Protein AF-A0A2Z6MJG7-F1 (afdb_monomer_lite)

Radius of gyration: 14.1 Å; chains: 1; bounding box: 34×27×40 Å

Secondary structure (DSSP, 8-state):
-TTEEEEEEEE-TTS-EEEEEEEE--SSGGGEEET-SS-EEEEEEEEEEETTEEEEEEEEE-SS--SEEEEEEPPTT----TTT-PPPPPSEEEEEE--GGG-

Structure (mmCIF, N/CA/C/O backbone):
data_AF-A0A2Z6MJG7-F1
#
_entry.id   AF-A0A2Z6MJG7-F1
#
loop_
_atom_site.group_PDB
_atom_site.id
_atom_site.type_symbol
_atom_site.label_atom_id
_atom_site.label_alt_id
_atom_site.label_comp_id
_atom_site.label_asym_id
_atom_site.label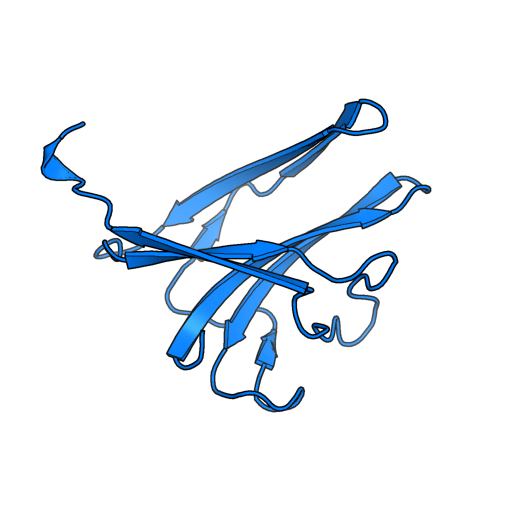_entity_id
_atom_site.label_seq_id
_atom_site.p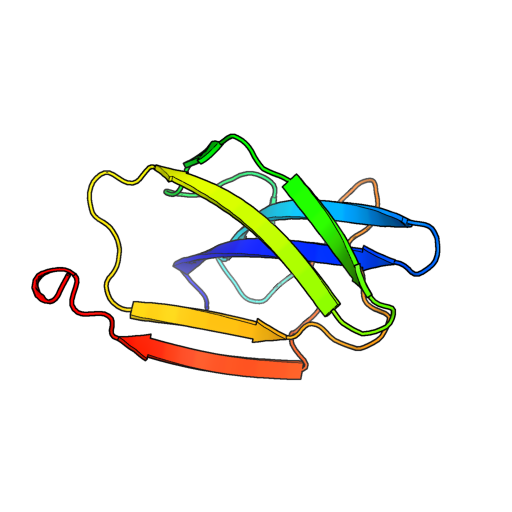dbx_PDB_ins_code
_atom_site.Cartn_x
_atom_site.Cartn_y
_atom_site.Cartn_z
_atom_site.occupancy
_atom_site.B_iso_or_equiv
_atom_site.auth_seq_id
_atom_site.auth_comp_id
_atom_site.auth_asym_id
_atom_site.auth_atom_id
_atom_site.pdbx_PDB_model_num
ATOM 1 N N . MET A 1 1 ? -9.074 -7.007 -1.094 1.00 88.62 1 MET A N 1
ATOM 2 C CA . MET A 1 1 ? -8.837 -5.553 -1.198 1.00 88.62 1 MET A CA 1
ATOM 3 C C . MET A 1 1 ? -10.003 -4.802 -1.840 1.00 88.62 1 MET A C 1
ATOM 5 O O . MET A 1 1 ? -10.065 -3.598 -1.666 1.00 88.62 1 MET A O 1
ATOM 9 N N . VAL A 1 2 ? -10.935 -5.463 -2.543 1.00 93.94 2 VAL A N 1
ATOM 10 C CA . VAL A 1 2 ? -12.130 -4.780 -3.077 1.00 93.94 2 VAL A CA 1
ATOM 11 C C . VAL A 1 2 ? -12.907 -4.081 -1.953 1.00 93.94 2 VAL A C 1
ATOM 13 O O . VAL A 1 2 ? -13.083 -4.682 -0.891 1.00 93.94 2 VAL A O 1
ATOM 16 N N . GLY A 1 3 ? -13.328 -2.838 -2.185 1.00 90.38 3 GLY A N 1
ATOM 17 C CA . GLY A 1 3 ? -14.027 -1.976 -1.228 1.00 90.38 3 GLY A CA 1
ATOM 18 C C . GLY A 1 3 ? -13.115 -1.240 -0.240 1.00 90.38 3 GLY A C 1
ATOM 19 O O . GLY A 1 3 ? -13.610 -0.694 0.739 1.00 90.38 3 GLY A O 1
ATOM 20 N N . SER A 1 4 ? -11.794 -1.243 -0.448 1.00 90.00 4 SER A N 1
ATOM 21 C CA . SER A 1 4 ? -10.841 -0.527 0.417 1.00 90.00 4 SER A CA 1
ATOM 22 C C . SER A 1 4 ? -10.184 0.654 -0.294 1.00 90.00 4 SER A C 1
ATOM 24 O O . SER A 1 4 ? -10.155 0.723 -1.522 1.00 90.00 4 SER A O 1
ATOM 26 N N . THR A 1 5 ? -9.638 1.580 0.494 1.00 91.06 5 THR A N 1
ATOM 27 C CA . THR A 1 5 ? -8.721 2.612 -0.001 1.00 91.06 5 THR A CA 1
ATOM 28 C C . THR A 1 5 ? -7.289 2.132 0.213 1.00 91.06 5 THR A C 1
ATOM 30 O O . THR A 1 5 ? -6.949 1.672 1.303 1.00 91.06 5 THR A O 1
ATOM 33 N N . ALA A 1 6 ? -6.455 2.234 -0.817 1.00 92.00 6 ALA A N 1
ATOM 34 C CA . ALA A 1 6 ? -5.056 1.842 -0.776 1.00 92.00 6 ALA A CA 1
ATOM 35 C C . ALA A 1 6 ? -4.145 3.049 -0.974 1.00 92.00 6 ALA A C 1
ATOM 37 O O . ALA A 1 6 ? -4.390 3.910 -1.816 1.00 92.00 6 ALA A O 1
ATOM 38 N N . ILE A 1 7 ? -3.057 3.067 -0.215 1.00 92.62 7 ILE A N 1
ATOM 39 C CA . ILE A 1 7 ? -1.926 3.961 -0.426 1.00 92.62 7 ILE A CA 1
ATOM 40 C C . ILE A 1 7 ? -0.830 3.119 -1.061 1.00 92.62 7 ILE A C 1
ATOM 42 O O . ILE A 1 7 ? -0.407 2.116 -0.485 1.00 92.62 7 ILE A O 1
ATOM 46 N N . VAL A 1 8 ? -0.388 3.511 -2.251 1.00 93.00 8 VAL A N 1
ATOM 47 C CA . VAL A 1 8 ? 0.653 2.795 -2.987 1.00 93.00 8 VAL A CA 1
ATOM 48 C C . VAL A 1 8 ? 1.808 3.746 -3.212 1.00 93.00 8 VAL A C 1
ATOM 50 O O . VAL A 1 8 ? 1.655 4.759 -3.895 1.00 93.00 8 VAL A O 1
ATOM 53 N N . GLY A 1 9 ? 2.958 3.407 -2.640 1.00 92.56 9 GLY A N 1
ATOM 54 C CA . GLY A 1 9 ? 4.220 4.048 -2.960 1.00 92.56 9 GLY A CA 1
ATOM 55 C C . GLY A 1 9 ? 5.138 3.119 -3.736 1.00 92.56 9 GLY A C 1
ATOM 56 O O . GLY A 1 9 ? 5.088 1.895 -3.596 1.00 92.56 9 GLY A O 1
ATOM 57 N N . TRP A 1 10 ? 5.962 3.714 -4.583 1.00 90.88 10 TRP A N 1
ATOM 58 C CA . TRP A 1 10 ? 6.962 3.017 -5.375 1.00 90.88 10 TRP A CA 1
ATOM 59 C C . TRP A 1 10 ? 8.199 3.886 -5.525 1.00 90.88 10 TRP A C 1
ATOM 61 O O . TRP A 1 10 ? 8.126 5.112 -5.487 1.00 90.88 10 TRP A O 1
ATOM 71 N N . MET A 1 11 ? 9.338 3.242 -5.741 1.00 87.00 11 MET A N 1
ATOM 72 C CA . MET A 1 11 ? 10.583 3.923 -6.050 1.00 87.00 11 MET A CA 1
ATOM 73 C C . MET A 1 11 ? 11.301 3.149 -7.144 1.00 87.00 11 MET A C 1
ATOM 75 O O . MET A 1 11 ? 11.552 1.952 -6.996 1.00 87.00 11 MET A O 1
ATOM 79 N N . SER A 1 12 ? 11.585 3.819 -8.258 1.00 77.06 12 SER A N 1
ATOM 80 C CA . SER A 1 12 ? 12.430 3.264 -9.312 1.00 77.06 12 SER A CA 1
ATOM 81 C C . SER A 1 12 ? 13.910 3.534 -9.018 1.00 77.06 12 SER A C 1
ATOM 83 O O . SER A 1 12 ? 14.264 4.391 -8.205 1.00 77.06 12 SER A O 1
ATOM 85 N N . SER A 1 13 ? 14.798 2.804 -9.695 1.00 68.25 13 SER A N 1
ATOM 86 C CA . SER A 1 13 ? 16.254 2.948 -9.556 1.00 68.25 13 SER A CA 1
ATOM 87 C C . SER A 1 13 ? 16.786 4.325 -9.971 1.00 68.25 13 SER A C 1
ATOM 89 O O . SER A 1 13 ? 17.894 4.680 -9.587 1.00 68.25 13 SER A O 1
ATOM 91 N N . SER A 1 14 ? 16.019 5.102 -10.740 1.00 63.28 14 SER A N 1
ATOM 92 C CA . SER A 1 14 ? 16.371 6.443 -11.227 1.00 63.28 14 SER A CA 1
ATOM 93 C C . SER A 1 14 ? 15.894 7.570 -10.304 1.00 63.28 14 SER A C 1
ATOM 95 O O . SER A 1 14 ? 15.767 8.705 -10.749 1.00 63.28 14 SER A O 1
ATOM 97 N N . SER A 1 15 ? 15.626 7.288 -9.022 1.00 60.88 15 SER A N 1
ATOM 98 C CA . SER A 1 15 ? 15.063 8.225 -8.026 1.00 60.88 15 SER A CA 1
ATOM 99 C C . SER A 1 15 ? 13.668 8.783 -8.346 1.00 60.88 15 SER A C 1
ATOM 101 O O . SER A 1 15 ? 13.113 9.544 -7.556 1.00 60.88 15 SER A O 1
ATOM 103 N N . GLU A 1 16 ? 13.045 8.338 -9.439 1.00 72.62 16 GLU A N 1
ATOM 104 C CA . GLU A 1 16 ? 11.645 8.614 -9.739 1.00 72.62 16 GLU A CA 1
ATOM 105 C C . GLU A 1 16 ? 10.789 7.669 -8.894 1.00 72.62 16 GLU A C 1
ATOM 107 O O . GLU A 1 16 ? 10.566 6.498 -9.224 1.00 72.62 16 GLU A O 1
ATOM 112 N N . GLY A 1 17 ? 10.397 8.164 -7.727 1.00 82.81 17 GLY A N 1
ATOM 113 C CA . GLY A 1 17 ? 9.436 7.525 -6.849 1.00 82.81 17 GLY A CA 1
ATOM 114 C C . GLY A 1 17 ? 8.161 8.339 -6.762 1.00 82.81 17 GLY A C 1
ATOM 115 O O . GLY A 1 17 ? 8.108 9.511 -7.132 1.00 82.81 17 GLY A O 1
ATOM 116 N N . GLY A 1 18 ? 7.114 7.704 -6.271 1.00 89.44 18 GLY A N 1
ATOM 117 C CA . GLY A 1 18 ? 5.833 8.352 -6.096 1.00 89.44 18 GLY A CA 1
ATOM 118 C C . GLY A 1 18 ? 5.028 7.666 -5.021 1.00 89.44 18 GLY A C 1
ATOM 119 O O . GLY A 1 18 ? 5.312 6.538 -4.622 1.00 89.44 18 GLY A O 1
ATOM 120 N N . MET A 1 19 ? 4.016 8.376 -4.552 1.00 91.56 19 MET A N 1
ATOM 121 C CA . MET A 1 19 ? 3.016 7.841 -3.653 1.00 91.56 19 MET A CA 1
ATOM 122 C C . MET A 1 19 ? 1.661 8.386 -4.077 1.00 91.56 19 MET A C 1
ATOM 124 O O . MET A 1 19 ? 1.510 9.589 -4.288 1.00 91.56 19 MET A O 1
ATOM 128 N N . LYS A 1 20 ? 0.700 7.485 -4.266 1.00 91.50 20 LYS A N 1
ATOM 129 C CA . LYS A 1 20 ? -0.652 7.805 -4.728 1.00 91.50 20 LYS A CA 1
ATOM 130 C C . LYS A 1 20 ? -1.688 7.013 -3.952 1.00 91.50 20 LYS A C 1
ATOM 132 O O . LYS A 1 20 ? -1.392 5.948 -3.401 1.00 91.50 20 LYS A O 1
ATOM 137 N N . MET A 1 21 ? -2.903 7.544 -3.924 1.00 92.19 21 MET A N 1
ATOM 138 C CA . MET A 1 21 ? -4.044 6.896 -3.298 1.00 92.19 21 MET A CA 1
ATOM 139 C C . MET A 1 21 ? -4.973 6.312 -4.356 1.00 92.19 21 MET A C 1
ATOM 141 O O . MET A 1 21 ? -5.129 6.884 -5.431 1.00 92.19 21 MET A O 1
ATOM 145 N N . TYR A 1 22 ? -5.593 5.181 -4.042 1.00 93.31 22 TYR A N 1
ATOM 146 C CA . TYR A 1 22 ? -6.509 4.491 -4.935 1.00 93.31 22 TYR A CA 1
ATOM 147 C C . TYR A 1 22 ? -7.730 3.989 -4.180 1.00 93.31 22 TYR A C 1
ATOM 149 O O . TYR A 1 22 ? -7.610 3.408 -3.100 1.00 93.31 22 TYR A O 1
ATOM 157 N N . SER A 1 23 ? -8.893 4.123 -4.802 1.00 93.12 23 SER A N 1
ATOM 158 C CA . SER A 1 23 ? -10.097 3.407 -4.405 1.00 93.12 23 SER A CA 1
ATOM 159 C C . SER A 1 23 ? -10.142 2.081 -5.161 1.00 93.12 23 SER A C 1
ATOM 161 O O . SER A 1 23 ? -10.050 2.055 -6.392 1.00 93.12 23 SER A O 1
ATOM 163 N N . LEU A 1 24 ? -10.215 0.968 -4.432 1.00 93.88 24 LEU A N 1
ATOM 164 C CA . LEU A 1 24 ? -10.206 -0.380 -4.998 1.00 93.88 24 LEU A CA 1
ATOM 165 C C . LEU A 1 24 ? -11.639 -0.901 -5.131 1.00 93.88 24 LEU A C 1
ATOM 1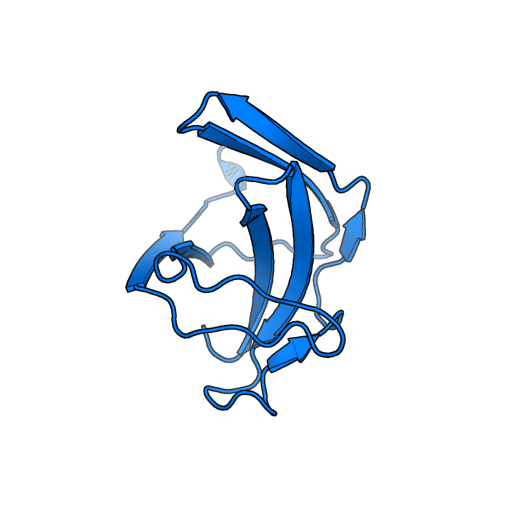67 O O . LEU A 1 24 ? -12.043 -1.804 -4.400 1.00 93.88 24 LEU A O 1
ATOM 171 N N . ASP A 1 25 ? -12.409 -0.348 -6.064 1.00 93.69 25 ASP A N 1
ATOM 172 C CA . ASP A 1 25 ? -13.827 -0.691 -6.265 1.00 93.69 25 ASP A CA 1
ATOM 173 C C . ASP A 1 25 ? -14.018 -2.063 -6.939 1.00 93.69 25 ASP A C 1
ATOM 175 O O . ASP A 1 25 ? -15.094 -2.660 -6.886 1.00 93.69 25 ASP A O 1
ATOM 179 N N . GLY A 1 26 ? -12.961 -2.613 -7.538 1.00 93.62 26 GLY A N 1
ATOM 180 C CA . GLY A 1 26 ? -12.986 -3.924 -8.174 1.00 93.62 26 GLY A CA 1
ATOM 181 C C . GLY A 1 26 ? -11.599 -4.502 -8.435 1.00 93.62 26 GLY A C 1
ATOM 182 O O . GLY A 1 26 ? -10.601 -4.074 -7.859 1.00 93.62 26 GLY A O 1
ATOM 183 N N . LYS A 1 27 ? -11.544 -5.539 -9.276 1.00 90.44 27 LYS A N 1
ATOM 184 C CA . LYS A 1 27 ? -10.285 -6.220 -9.647 1.00 90.44 27 LYS A CA 1
ATOM 185 C C . LYS A 1 27 ? -9.758 -5.796 -11.016 1.00 90.44 27 LYS A C 1
ATOM 187 O O . LYS A 1 27 ? -8.607 -6.082 -11.330 1.00 90.44 27 LYS A O 1
ATOM 192 N N . LEU A 1 28 ? -10.604 -5.178 -11.836 1.00 90.31 28 LEU A N 1
ATOM 193 C CA . LEU A 1 28 ? -10.229 -4.681 -13.153 1.00 90.31 28 LEU A CA 1
ATOM 194 C C . LEU A 1 28 ? -9.595 -3.296 -13.021 1.00 90.31 28 LEU A C 1
ATOM 196 O O . LEU A 1 28 ? -9.969 -2.521 -12.146 1.00 90.31 28 LEU A O 1
ATOM 200 N N . THR A 1 29 ? -8.664 -2.964 -13.914 1.00 87.31 29 THR A N 1
ATOM 201 C CA . THR A 1 29 ? -7.926 -1.692 -13.874 1.00 87.31 29 THR A CA 1
ATOM 202 C C . THR A 1 29 ? -8.843 -0.467 -13.912 1.00 87.31 29 THR A C 1
ATOM 204 O O . THR A 1 29 ? -8.582 0.510 -13.226 1.00 87.31 29 THR A O 1
ATOM 207 N N . ASN A 1 30 ? -9.953 -0.522 -14.652 1.00 89.88 30 ASN A N 1
ATOM 208 C CA . ASN A 1 30 ? -10.941 0.563 -14.720 1.00 89.88 30 ASN A CA 1
ATOM 209 C C . ASN A 1 30 ? -11.824 0.690 -13.464 1.00 89.88 30 ASN A C 1
ATOM 211 O O . ASN A 1 30 ? -12.601 1.633 -13.361 1.00 89.88 30 ASN A O 1
ATOM 215 N N . GLN A 1 31 ? -11.725 -0.258 -12.531 1.00 92.69 31 GLN A N 1
ATOM 216 C CA . GLN A 1 31 ? -12.381 -0.236 -11.221 1.00 92.69 31 GLN A CA 1
ATOM 217 C C . GLN A 1 31 ? -11.385 0.112 -10.102 1.00 92.69 31 GLN A C 1
ATOM 219 O O . GLN A 1 31 ? -11.698 -0.028 -8.923 1.00 92.69 31 GLN A O 1
ATOM 224 N N . VAL A 1 32 ? -10.170 0.527 -10.466 1.00 93.75 32 VAL A N 1
ATOM 225 C CA . VAL A 1 32 ? -9.157 1.061 -9.558 1.00 93.75 32 VAL A CA 1
ATOM 226 C C . VAL A 1 32 ? -9.056 2.551 -9.847 1.00 93.75 32 VAL A C 1
ATOM 228 O O . VAL A 1 32 ? -8.503 2.959 -10.867 1.00 93.75 32 VAL A O 1
ATOM 231 N N . ILE A 1 33 ? -9.649 3.364 -8.977 1.00 93.44 33 ILE A N 1
ATOM 232 C CA . ILE A 1 33 ? -9.820 4.796 -9.228 1.00 93.44 33 ILE A CA 1
ATOM 233 C C . ILE A 1 33 ? -8.715 5.568 -8.522 1.00 93.44 33 ILE A C 1
ATOM 235 O O . ILE A 1 33 ? -8.589 5.505 -7.300 1.00 93.44 33 ILE A O 1
ATOM 239 N N . LEU A 1 34 ? -7.918 6.289 -9.304 1.00 92.19 34 LEU A N 1
ATOM 240 C CA . LEU A 1 34 ? -6.828 7.114 -8.807 1.00 92.19 34 LEU A CA 1
ATOM 241 C C . LEU A 1 34 ? -7.346 8.335 -8.025 1.00 92.19 34 LEU A C 1
ATOM 243 O O . LEU A 1 34 ? -8.336 8.947 -8.418 1.00 92.19 34 LEU A O 1
ATOM 247 N N . ASP A 1 35 ? -6.644 8.686 -6.945 1.00 87.62 35 ASP A N 1
ATOM 248 C CA . ASP A 1 35 ? -6.848 9.877 -6.108 1.00 87.62 35 ASP A CA 1
ATOM 249 C C . ASP A 1 35 ? -8.287 10.005 -5.557 1.00 87.62 35 ASP A C 1
ATOM 251 O O . ASP A 1 35 ? -8.821 11.096 -5.359 1.00 87.62 35 ASP A O 1
ATOM 255 N N . LYS A 1 36 ? -8.912 8.853 -5.276 1.00 83.69 36 LYS A N 1
ATOM 256 C CA . LYS A 1 36 ? -10.242 8.724 -4.668 1.00 83.69 36 LYS A CA 1
ATOM 257 C C . LYS A 1 36 ? -10.182 7.787 -3.460 1.00 83.69 36 LYS A C 1
ATOM 259 O O . LYS A 1 36 ? -9.475 6.782 -3.493 1.00 83.69 36 LYS A O 1
ATOM 264 N N . GLY A 1 37 ? -10.956 8.079 -2.418 1.00 74.25 37 GLY A N 1
ATOM 265 C CA . GLY A 1 37 ? -11.080 7.225 -1.237 1.00 74.25 37 GLY A CA 1
ATOM 266 C C . GLY A 1 37 ? -11.633 7.968 -0.022 1.00 74.25 37 GLY A C 1
ATOM 267 O O . GLY A 1 37 ? -11.793 9.183 -0.049 1.00 74.25 37 GLY A O 1
ATOM 268 N N . GLU A 1 38 ? -11.908 7.215 1.042 1.00 71.81 38 GLU A N 1
ATOM 269 C CA . GLU A 1 38 ? -12.374 7.738 2.344 1.00 71.81 38 GLU A CA 1
ATOM 270 C C . GLU A 1 38 ? -11.224 8.295 3.197 1.00 71.81 38 GLU A C 1
ATOM 272 O O . GLU A 1 38 ? -11.422 9.002 4.184 1.00 71.81 38 GLU A O 1
ATOM 277 N N . LEU A 1 39 ? -9.996 7.932 2.836 1.00 75.38 39 LEU A N 1
ATOM 278 C CA . LEU A 1 39 ? -8.790 8.362 3.518 1.00 75.38 39 LEU A CA 1
ATOM 279 C C . LEU A 1 39 ? -8.277 9.641 2.865 1.00 75.38 39 LEU A C 1
ATOM 281 O O . LEU A 1 39 ? -8.259 9.744 1.644 1.00 75.38 39 LEU A O 1
ATOM 285 N N . TYR A 1 40 ? -7.809 10.602 3.658 1.00 80.12 40 TYR A N 1
ATOM 286 C CA . TYR A 1 40 ? -7.116 11.774 3.122 1.00 80.12 40 TYR A CA 1
ATOM 287 C C . TYR A 1 40 ? -5.638 11.710 3.499 1.00 80.12 40 TYR A C 1
ATOM 289 O O . TYR A 1 40 ? -5.295 11.621 4.681 1.00 80.12 40 TYR A O 1
ATOM 297 N N . MET A 1 41 ? -4.766 11.730 2.491 1.00 85.31 41 MET A N 1
ATOM 298 C CA . MET A 1 41 ? -3.316 11.735 2.670 1.00 85.31 41 MET A CA 1
ATOM 299 C C . MET A 1 41 ? -2.804 13.175 2.657 1.00 85.31 41 MET A C 1
ATOM 301 O O . MET A 1 41 ? -3.089 13.935 1.734 1.00 85.31 41 MET A O 1
ATOM 305 N N . MET A 1 42 ? -2.012 13.536 3.664 1.00 85.44 42 MET A N 1
ATOM 306 C CA . MET A 1 42 ? -1.333 14.830 3.759 1.00 85.44 42 MET A CA 1
ATOM 307 C C . MET A 1 42 ? 0.149 14.627 4.070 1.00 85.44 42 MET A C 1
ATOM 309 O O . MET A 1 42 ? 0.528 13.601 4.634 1.00 85.44 42 MET A O 1
ATOM 313 N N . ASN A 1 43 ? 0.984 15.613 3.732 1.00 87.56 43 ASN A N 1
ATOM 314 C CA . ASN A 1 43 ? 2.420 15.621 4.045 1.00 87.56 43 ASN A CA 1
ATOM 315 C C . ASN A 1 43 ? 3.128 14.316 3.631 1.00 87.56 43 ASN A C 1
ATOM 317 O O . ASN A 1 43 ? 3.870 13.710 4.399 1.00 87.56 43 ASN A O 1
ATOM 321 N N . ALA A 1 44 ? 2.825 13.870 2.414 1.00 88.44 44 ALA A N 1
ATOM 322 C CA . ALA A 1 44 ? 3.335 12.652 1.812 1.00 88.44 44 ALA A CA 1
ATOM 323 C C . ALA A 1 44 ? 4.777 12.833 1.327 1.00 88.44 44 ALA A C 1
ATOM 325 O O . ALA A 1 44 ? 5.060 13.739 0.545 1.00 88.44 44 ALA A O 1
ATOM 326 N N . SER A 1 45 ? 5.671 11.945 1.747 1.00 88.81 45 SER A N 1
ATOM 327 C CA . SER A 1 45 ? 7.045 11.866 1.263 1.00 88.81 45 SER A CA 1
ATOM 328 C C . SER A 1 45 ? 7.477 10.410 1.134 1.00 88.81 45 SER A C 1
ATOM 330 O O . SER A 1 45 ? 7.045 9.537 1.890 1.00 88.81 45 SER A O 1
ATOM 332 N N . ILE A 1 46 ? 8.339 10.151 0.161 1.00 89.62 46 ILE A N 1
ATOM 333 C CA . ILE A 1 46 ? 8.980 8.859 -0.035 1.00 89.62 46 ILE A CA 1
ATOM 334 C C . ILE A 1 46 ? 10.475 9.093 -0.208 1.00 89.62 46 ILE A C 1
ATOM 336 O O . ILE A 1 46 ? 10.887 9.994 -0.938 1.00 89.62 46 ILE A O 1
ATOM 340 N N . ALA A 1 47 ? 11.286 8.310 0.494 1.00 87.62 47 ALA A N 1
ATOM 341 C CA . ALA A 1 47 ? 12.730 8.476 0.499 1.00 87.62 47 ALA A CA 1
ATOM 342 C C . ALA A 1 47 ? 13.437 7.126 0.423 1.00 87.62 47 ALA A C 1
ATOM 344 O O . ALA A 1 47 ? 13.069 6.169 1.110 1.00 87.62 47 ALA A O 1
ATOM 345 N N . LEU A 1 48 ? 14.492 7.072 -0.388 1.00 87.50 48 LEU A N 1
ATOM 346 C CA . LEU A 1 48 ? 15.406 5.942 -0.428 1.00 87.50 48 LEU A CA 1
ATOM 347 C C . LEU A 1 48 ? 16.345 6.036 0.780 1.00 87.50 48 LEU A C 1
ATOM 349 O O . LEU A 1 48 ? 17.152 6.958 0.867 1.00 87.50 48 LEU A O 1
ATOM 353 N N . ALA A 1 49 ? 16.229 5.097 1.717 1.00 85.56 49 ALA A N 1
ATOM 354 C CA . ALA A 1 49 ? 17.096 5.036 2.892 1.00 85.56 49 ALA A CA 1
ATOM 355 C C . ALA A 1 49 ? 18.389 4.254 2.605 1.00 85.56 49 ALA A C 1
ATOM 357 O O . ALA A 1 49 ? 19.443 4.562 3.157 1.00 85.56 49 ALA A O 1
ATOM 358 N N . SER A 1 50 ? 18.314 3.243 1.734 1.00 84.62 50 SER A N 1
ATOM 359 C CA . SER A 1 50 ? 19.454 2.473 1.224 1.00 84.62 50 SER A CA 1
ATOM 360 C C . SER A 1 50 ? 19.094 1.811 -0.111 1.00 84.62 50 SER A C 1
ATOM 362 O O . SER A 1 50 ? 17.968 1.934 -0.586 1.00 84.62 50 SER A O 1
ATOM 364 N N . THR A 1 51 ? 20.011 1.046 -0.709 1.00 82.06 51 THR A N 1
ATOM 365 C CA . THR A 1 51 ? 19.753 0.295 -1.954 1.00 82.06 51 THR A CA 1
ATOM 366 C C . THR A 1 51 ? 18.614 -0.726 -1.850 1.00 82.06 51 THR A C 1
ATOM 368 O O . THR A 1 51 ? 18.095 -1.158 -2.877 1.00 82.06 51 THR A O 1
ATOM 371 N N . SER A 1 52 ? 18.217 -1.114 -0.635 1.00 83.38 52 SER A N 1
ATOM 372 C CA . SER A 1 52 ? 17.185 -2.126 -0.381 1.00 83.38 52 SER A CA 1
ATOM 373 C C . SER A 1 52 ? 16.086 -1.660 0.575 1.00 83.38 52 SER A C 1
ATOM 375 O O . SER A 1 52 ? 15.274 -2.480 1.002 1.00 83.38 52 SER A O 1
ATOM 377 N N . LEU A 1 53 ? 16.067 -0.379 0.955 1.00 86.56 53 LEU A N 1
ATOM 378 C CA . LEU A 1 53 ? 15.126 0.152 1.937 1.00 86.56 53 LEU A CA 1
ATOM 379 C C . LEU A 1 53 ? 14.557 1.494 1.487 1.00 86.56 53 LEU A C 1
ATOM 381 O O . LEU A 1 53 ? 15.294 2.432 1.180 1.00 86.56 53 LEU A O 1
ATOM 385 N N . VAL A 1 54 ? 13.230 1.586 1.516 1.00 88.19 54 VAL A N 1
ATOM 386 C CA . VAL A 1 54 ? 12.467 2.796 1.212 1.00 88.19 54 VAL A CA 1
ATOM 387 C C . VAL A 1 54 ? 11.588 3.125 2.409 1.00 88.19 54 VAL A C 1
ATOM 389 O O . VAL A 1 54 ? 10.902 2.249 2.938 1.00 88.19 54 VAL A O 1
ATOM 392 N N . TYR A 1 55 ? 11.583 4.393 2.807 1.00 91.19 55 TYR A N 1
ATOM 393 C CA . TYR A 1 55 ? 10.634 4.915 3.779 1.00 91.19 55 TYR A CA 1
ATOM 394 C C . TYR A 1 55 ? 9.508 5.652 3.068 1.00 91.19 55 TYR A C 1
ATOM 396 O O . TYR A 1 55 ? 9.749 6.529 2.242 1.00 91.19 55 TYR A O 1
ATOM 404 N N . MET A 1 56 ? 8.276 5.296 3.422 1.00 92.06 56 MET A N 1
ATOM 405 C CA . MET A 1 56 ? 7.071 6.031 3.057 1.00 92.06 56 MET A CA 1
ATOM 406 C C . MET A 1 56 ? 6.545 6.712 4.309 1.00 92.06 56 MET A C 1
ATOM 408 O O . MET A 1 56 ? 6.251 6.048 5.303 1.00 92.06 56 MET A O 1
ATOM 412 N N . ILE A 1 57 ? 6.453 8.033 4.260 1.00 92.69 57 ILE A N 1
ATOM 413 C CA . ILE A 1 57 ? 6.039 8.865 5.384 1.00 92.69 57 ILE A CA 1
ATOM 414 C C . ILE A 1 57 ? 4.827 9.657 4.923 1.00 92.69 57 ILE A C 1
ATOM 416 O O . ILE A 1 57 ? 4.871 10.345 3.906 1.00 92.69 57 ILE A O 1
ATOM 420 N N . PHE A 1 58 ? 3.726 9.543 5.649 1.00 91.56 58 PHE A N 1
ATOM 421 C CA . PHE A 1 58 ? 2.497 10.250 5.326 1.00 91.56 58 PHE A CA 1
ATOM 422 C C . PHE A 1 58 ? 1.644 10.435 6.570 1.00 91.56 58 PHE A C 1
ATOM 424 O O . PHE A 1 58 ? 1.695 9.635 7.504 1.00 91.56 58 PHE A O 1
ATOM 431 N N . LEU A 1 59 ? 0.822 11.479 6.553 1.00 90.25 59 LEU A N 1
ATOM 432 C CA . LEU A 1 59 ? -0.228 11.687 7.535 1.00 90.25 59 LEU A CA 1
ATOM 433 C C . LEU A 1 59 ? -1.556 11.191 6.962 1.00 90.25 59 LEU A C 1
ATOM 435 O O . LEU A 1 59 ? -1.952 11.589 5.864 1.00 90.25 59 LEU A O 1
ATOM 439 N N . LEU A 1 60 ? -2.243 10.341 7.724 1.00 86.94 60 LEU A N 1
ATOM 440 C CA . LEU A 1 60 ? -3.561 9.823 7.382 1.00 86.94 60 LEU A CA 1
ATOM 441 C C . LEU A 1 60 ? -4.631 10.529 8.212 1.00 86.94 60 LEU A C 1
ATOM 443 O O . LEU A 1 60 ? -4.592 10.479 9.441 1.00 86.94 60 LEU A O 1
ATOM 447 N N . LYS A 1 61 ? -5.610 11.144 7.548 1.00 84.25 61 LYS A N 1
ATOM 448 C CA . LYS A 1 61 ? -6.802 11.686 8.204 1.00 84.25 61 LYS A CA 1
ATOM 449 C C . LYS A 1 61 ? -8.007 10.805 7.884 1.00 84.25 61 LYS A C 1
ATOM 451 O O . LYS A 1 61 ? -8.320 10.589 6.716 1.00 84.25 61 LYS A O 1
ATOM 456 N N . ALA A 1 62 ? -8.671 10.323 8.931 1.00 80.56 62 ALA A N 1
ATOM 457 C CA . ALA A 1 62 ? -9.907 9.550 8.865 1.00 80.56 62 ALA A CA 1
ATOM 458 C C . ALA A 1 62 ? -10.795 9.915 10.065 1.00 80.56 62 ALA A C 1
ATOM 460 O O . ALA A 1 62 ? -10.279 10.190 11.148 1.00 80.56 62 ALA A O 1
ATOM 461 N N . THR A 1 63 ? -12.115 9.919 9.884 1.00 80.62 63 THR A N 1
ATOM 462 C CA . THR A 1 63 ? -13.090 10.126 10.974 1.00 80.62 63 THR A CA 1
ATOM 463 C C . THR A 1 63 ? -13.108 8.950 11.946 1.00 80.62 63 THR A C 1
ATOM 465 O O . THR A 1 63 ? -13.118 9.156 13.155 1.00 80.62 63 THR A O 1
ATOM 468 N N . GLN A 1 64 ? -13.059 7.723 11.423 1.00 81.44 64 GLN A N 1
ATOM 469 C CA . GLN A 1 64 ? -12.869 6.506 12.204 1.00 81.44 64 GLN A CA 1
ATOM 470 C C . GLN A 1 64 ? -11.855 5.606 11.484 1.00 81.44 64 GLN A C 1
ATOM 472 O O . GLN A 1 64 ? -12.122 5.167 10.362 1.00 81.44 64 GLN A O 1
ATOM 477 N N . PRO A 1 65 ? -10.678 5.339 12.075 1.00 79.69 65 PRO A N 1
ATOM 478 C CA . PRO A 1 65 ? -9.700 4.466 11.449 1.00 79.69 65 PRO A CA 1
ATOM 479 C C . PRO A 1 65 ? -10.209 3.021 11.448 1.00 79.69 65 PRO A C 1
ATOM 481 O O . PRO A 1 65 ? -10.720 2.511 12.446 1.00 79.69 65 PRO A O 1
ATOM 484 N N . THR A 1 66 ? -10.069 2.350 10.307 1.00 86.19 66 THR A N 1
ATOM 485 C CA . THR A 1 66 ? -10.423 0.933 10.180 1.00 86.19 66 THR A CA 1
ATOM 486 C C . THR A 1 66 ? -9.432 0.078 10.961 1.00 86.19 66 THR A C 1
ATOM 488 O O . THR A 1 66 ? -8.225 0.236 10.816 1.00 86.19 66 THR A O 1
ATOM 491 N N . THR A 1 67 ? -9.929 -0.877 11.746 1.00 90.56 67 THR A N 1
ATOM 492 C CA . THR A 1 67 ? -9.082 -1.798 12.522 1.00 90.56 67 THR A CA 1
ATOM 493 C C . THR A 1 67 ? -8.434 -2.876 11.657 1.00 90.56 67 THR A C 1
ATOM 495 O O . THR A 1 67 ? -7.383 -3.398 12.004 1.00 90.56 67 THR A O 1
ATOM 498 N N . LYS A 1 68 ? -9.022 -3.221 10.509 1.00 91.94 68 LYS A N 1
ATOM 499 C CA . LYS A 1 68 ? -8.479 -4.211 9.573 1.00 91.94 68 LYS A CA 1
ATOM 500 C C . LYS A 1 68 ? -7.568 -3.556 8.534 1.00 91.94 68 LYS A C 1
ATOM 502 O O . LYS A 1 68 ? -8.047 -2.986 7.555 1.00 91.94 68 LYS A O 1
ATOM 507 N N . LEU A 1 69 ? -6.261 -3.702 8.708 1.00 91.62 69 LEU A N 1
ATOM 508 C CA . LEU A 1 69 ? -5.271 -3.241 7.743 1.00 91.62 69 LEU A CA 1
ATOM 509 C C . LEU A 1 69 ? -4.907 -4.334 6.739 1.00 91.62 69 LEU A C 1
ATOM 511 O O . LEU A 1 69 ? -4.897 -5.527 7.052 1.00 91.62 69 LEU A O 1
ATOM 515 N N . LEU A 1 70 ? -4.590 -3.904 5.522 1.00 93.88 70 LEU A N 1
ATOM 516 C CA . LEU A 1 70 ? -4.126 -4.745 4.427 1.00 93.88 70 LEU A CA 1
ATOM 517 C C . LEU A 1 70 ? -2.791 -4.201 3.932 1.00 93.88 70 LEU A C 1
ATOM 519 O O . LEU A 1 70 ? -2.688 -3.018 3.614 1.00 93.88 70 LEU A O 1
ATOM 523 N N . PHE A 1 71 ? -1.800 -5.077 3.833 1.00 94.62 71 PHE A N 1
ATOM 524 C CA . PHE A 1 71 ? -0.496 -4.759 3.262 1.00 94.62 71 PHE A CA 1
ATOM 525 C C . PHE A 1 71 ? -0.271 -5.630 2.038 1.00 94.62 71 PHE A C 1
ATOM 527 O O . PHE A 1 71 ? -0.668 -6.794 2.020 1.00 94.62 71 PHE A O 1
ATOM 534 N N . ALA A 1 72 ? 0.342 -5.060 1.008 1.00 95.12 72 ALA A N 1
ATOM 535 C CA . ALA A 1 72 ? 0.544 -5.716 -0.271 1.00 95.12 72 ALA A CA 1
ATOM 536 C C . ALA A 1 72 ? 1.913 -5.359 -0.832 1.00 95.12 72 ALA A C 1
ATOM 538 O O . ALA A 1 72 ? 2.373 -4.228 -0.669 1.00 95.12 72 ALA A O 1
ATOM 539 N N . ILE A 1 73 ? 2.527 -6.304 -1.534 1.00 93.69 73 ILE A N 1
ATOM 540 C CA . ILE A 1 73 ? 3.787 -6.082 -2.241 1.00 93.69 73 ILE A CA 1
ATOM 541 C C . ILE A 1 73 ? 3.513 -6.160 -3.739 1.00 93.69 73 ILE A C 1
ATOM 543 O O . ILE A 1 73 ? 2.931 -7.126 -4.231 1.00 93.69 73 ILE A O 1
ATOM 547 N N . GLY A 1 74 ? 3.904 -5.116 -4.468 1.00 92.12 74 GLY A N 1
ATOM 548 C CA . GLY A 1 74 ? 3.789 -5.072 -5.923 1.00 92.12 74 GLY A CA 1
ATOM 549 C C . GLY A 1 74 ? 4.713 -6.081 -6.623 1.00 92.12 74 GLY A C 1
ATOM 550 O O . GLY A 1 74 ? 5.652 -6.608 -6.021 1.00 92.12 74 GLY A O 1
ATOM 551 N N . PRO A 1 75 ? 4.476 -6.368 -7.910 1.00 90.81 75 PRO A N 1
ATOM 552 C CA . PRO A 1 75 ? 5.378 -7.203 -8.689 1.00 90.81 75 PRO A CA 1
ATOM 553 C C . PRO A 1 75 ? 6.720 -6.494 -8.920 1.00 90.81 75 PRO A C 1
ATOM 555 O O . PRO A 1 75 ? 6.811 -5.265 -8.941 1.00 90.81 75 PRO A O 1
ATOM 558 N N . LYS A 1 76 ? 7.780 -7.277 -9.147 1.00 85.38 76 LYS A N 1
ATOM 559 C CA . LYS A 1 76 ? 9.102 -6.739 -9.490 1.00 85.38 76 LYS A CA 1
ATOM 560 C C . LYS A 1 76 ? 9.017 -5.925 -10.790 1.00 85.38 76 LYS A C 1
ATOM 562 O O . LYS A 1 76 ? 8.438 -6.393 -11.764 1.00 85.38 76 LYS A O 1
ATOM 567 N N . CYS A 1 77 ? 9.608 -4.729 -10.797 1.00 79.38 77 CYS A N 1
ATOM 568 C CA . CYS A 1 77 ? 9.642 -3.800 -11.939 1.00 79.38 77 CYS A CA 1
ATOM 569 C C . CYS A 1 77 ? 8.268 -3.341 -12.480 1.00 79.38 77 CYS A C 1
ATOM 571 O O . CYS A 1 77 ? 8.223 -2.713 -13.535 1.00 79.38 77 CYS A O 1
ATOM 573 N N . GLY A 1 78 ? 7.158 -3.622 -11.788 1.00 83.56 78 GLY A N 1
ATOM 574 C CA . GLY A 1 78 ? 5.824 -3.151 -12.169 1.00 83.56 78 GLY A CA 1
ATOM 575 C C . GLY A 1 78 ? 5.446 -1.898 -11.391 1.00 83.56 78 GLY A C 1
ATOM 576 O O . GLY A 1 78 ? 4.751 -1.988 -10.379 1.00 83.56 78 GLY A O 1
ATOM 577 N N . PHE A 1 79 ? 5.923 -0.740 -11.847 1.00 88.38 79 PHE A N 1
ATOM 578 C CA . PHE A 1 79 ? 5.665 0.548 -11.201 1.00 88.38 79 PHE A CA 1
ATOM 579 C C . PHE A 1 79 ? 4.533 1.312 -11.900 1.00 88.38 79 PHE A C 1
ATOM 581 O O . PHE A 1 79 ? 4.498 1.329 -13.133 1.00 88.38 79 PHE A O 1
ATOM 588 N N . PRO A 1 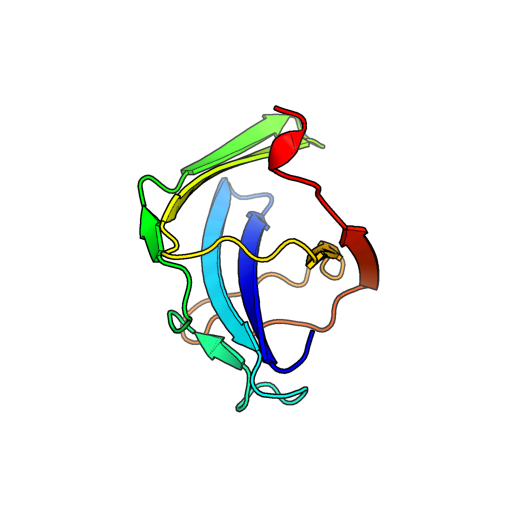80 ? 3.633 1.975 -11.152 1.00 89.38 80 PRO A N 1
ATOM 589 C CA . PRO A 1 80 ? 2.675 2.910 -11.734 1.00 89.38 80 PRO A CA 1
ATOM 590 C C . PRO A 1 80 ? 3.395 4.039 -12.483 1.00 89.38 80 PRO A C 1
ATOM 592 O O . PRO A 1 80 ? 4.326 4.646 -11.952 1.00 89.38 80 PRO A O 1
ATOM 595 N N . ASN A 1 81 ? 2.957 4.346 -13.704 1.00 88.12 81 ASN A N 1
ATOM 596 C CA . ASN A 1 81 ? 3.557 5.374 -14.552 1.00 88.12 81 ASN A CA 1
ATOM 597 C C . A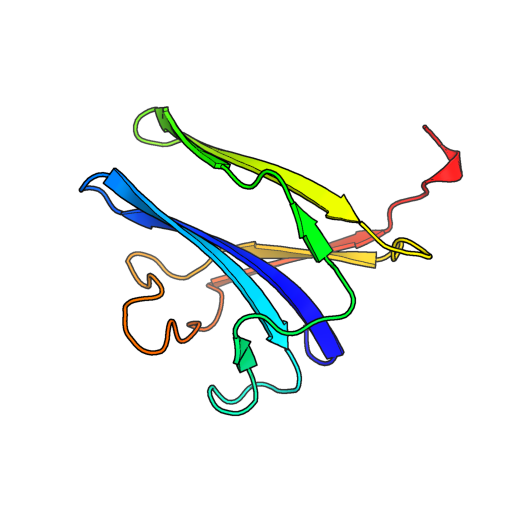SN A 1 81 ? 2.516 6.348 -15.129 1.00 88.12 81 ASN A C 1
ATOM 599 O O . ASN A 1 81 ? 1.323 6.060 -15.203 1.00 88.12 81 ASN A O 1
ATOM 603 N N . SER A 1 82 ? 2.983 7.536 -15.516 1.00 85.50 82 SER A N 1
ATOM 604 C CA . SER A 1 82 ? 2.163 8.550 -16.187 1.00 85.50 82 SER A CA 1
ATOM 605 C C . SER A 1 82 ? 1.635 8.027 -17.536 1.00 85.50 82 SER A C 1
ATOM 607 O O . SER A 1 82 ? 2.368 7.308 -18.221 1.00 85.50 82 SER A O 1
ATOM 609 N N . PRO A 1 83 ? 0.404 8.389 -17.956 1.00 87.44 83 PRO A N 1
ATOM 610 C CA . PRO A 1 83 ? -0.496 9.359 -17.312 1.00 87.44 83 PRO A CA 1
ATOM 611 C C . PRO A 1 83 ? -1.515 8.755 -16.339 1.00 87.44 83 PRO A C 1
ATOM 613 O O . PRO A 1 83 ? -2.108 9.483 -15.548 1.00 87.44 83 PRO A O 1
ATOM 616 N N . ASN A 1 84 ? -1.754 7.446 -16.398 1.00 88.94 84 ASN A N 1
ATOM 617 C CA . ASN A 1 84 ? -2.888 6.800 -15.732 1.00 88.94 84 ASN A CA 1
ATOM 618 C C . ASN A 1 84 ? -2.542 6.150 -14.387 1.00 88.94 84 ASN A C 1
ATOM 620 O O . ASN A 1 84 ? -3.456 5.860 -13.619 1.00 88.94 84 ASN A O 1
ATOM 624 N N . TYR A 1 85 ? -1.259 5.907 -14.104 1.00 91.62 85 TYR A N 1
ATOM 625 C CA . TYR A 1 85 ? -0.772 5.289 -12.868 1.00 91.62 85 TYR A CA 1
ATOM 626 C C . TYR A 1 85 ? -1.514 3.991 -12.510 1.00 91.62 85 TYR A C 1
ATOM 628 O O . TYR A 1 85 ? -1.855 3.740 -11.357 1.00 91.62 85 TYR A O 1
ATOM 636 N N . ALA A 1 86 ? -1.786 3.155 -13.513 1.00 92.19 86 ALA A N 1
ATOM 637 C CA . ALA A 1 86 ? -2.501 1.903 -13.310 1.00 92.19 86 ALA A CA 1
ATOM 638 C C . ALA A 1 86 ? -1.734 0.959 -12.367 1.00 92.19 86 ALA A C 1
ATOM 640 O O . ALA A 1 86 ? -0.520 0.786 -12.482 1.00 92.19 86 ALA A O 1
ATOM 641 N N . LEU A 1 87 ? -2.461 0.313 -11.451 1.00 92.25 87 LEU A N 1
ATOM 642 C CA . LEU A 1 87 ? -1.88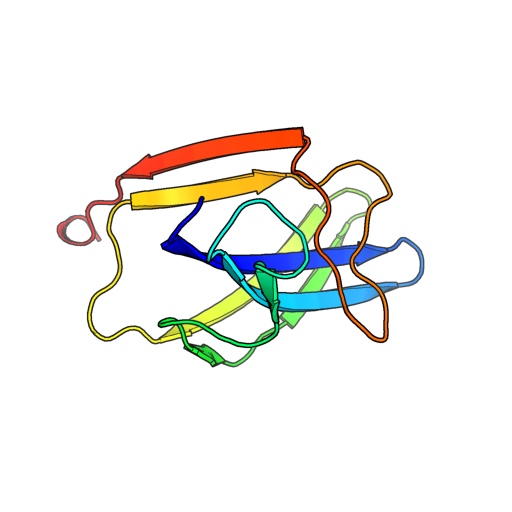3 -0.674 -10.544 1.00 92.25 87 LEU A CA 1
ATOM 643 C C . LEU A 1 87 ? -1.785 -2.050 -11.204 1.00 92.25 87 LEU A C 1
ATOM 645 O O . LEU A 1 87 ? -2.721 -2.525 -11.851 1.00 92.25 87 LEU A O 1
ATOM 649 N N . PHE A 1 88 ? -0.666 -2.727 -10.959 1.00 91.31 88 PHE A N 1
ATOM 650 C CA . PHE A 1 88 ? -0.503 -4.144 -11.257 1.00 91.31 88 PHE A CA 1
ATOM 651 C C . PHE A 1 88 ? -0.994 -5.003 -10.088 1.00 91.31 88 PHE A C 1
ATOM 653 O O . PHE A 1 88 ? -1.039 -4.565 -8.937 1.00 91.31 88 PHE A O 1
ATOM 660 N N . LYS A 1 89 ? -1.325 -6.265 -10.372 1.00 91.62 89 LYS A N 1
ATOM 661 C CA . LYS A 1 89 ? -1.669 -7.232 -9.327 1.00 91.62 89 LYS A CA 1
ATOM 662 C C . LYS A 1 89 ? -0.463 -7.448 -8.404 1.00 91.62 89 LYS A C 1
ATOM 664 O O . LYS A 1 89 ? 0.631 -7.741 -8.878 1.00 91.62 89 LYS A O 1
ATOM 669 N N . HIS A 1 90 ? -0.690 -7.336 -7.098 1.00 93.06 90 HIS A N 1
ATOM 670 C CA . HIS A 1 90 ? 0.310 -7.622 -6.070 1.00 93.06 90 HIS A CA 1
ATOM 671 C C . HIS A 1 90 ? 0.806 -9.081 -6.143 1.00 93.06 90 HIS A C 1
ATOM 673 O O . HIS A 1 90 ? 0.055 -9.986 -6.525 1.00 93.06 90 HIS A O 1
ATOM 679 N N . SER A 1 91 ? 2.068 -9.306 -5.778 1.00 95.69 91 SER A N 1
ATOM 680 C CA . SER A 1 91 ? 2.692 -10.633 -5.699 1.00 95.69 91 SER A CA 1
ATOM 681 C C . SER A 1 91 ? 2.369 -11.337 -4.383 1.00 95.69 91 SER A C 1
ATOM 683 O O . SER A 1 91 ? 2.164 -12.547 -4.375 1.00 95.69 91 SER A O 1
ATOM 685 N N . ASP A 1 92 ? 2.254 -10.570 -3.300 1.00 95.88 92 ASP A N 1
ATOM 686 C CA . ASP A 1 92 ? 1.910 -11.070 -1.973 1.00 95.88 92 ASP A CA 1
ATOM 687 C C . ASP A 1 92 ? 1.093 -10.036 -1.187 1.00 95.88 92 ASP A C 1
ATOM 689 O O . ASP A 1 92 ? 1.049 -8.853 -1.547 1.00 95.88 92 ASP A O 1
ATOM 693 N N . HIS A 1 93 ? 0.388 -10.491 -0.156 1.00 96.25 93 HIS A N 1
ATOM 694 C CA . HIS A 1 93 ? -0.378 -9.637 0.740 1.00 96.25 93 HIS A CA 1
ATOM 695 C C . HIS A 1 93 ? -0.626 -10.299 2.092 1.00 96.25 93 HIS A C 1
ATOM 697 O O . HIS A 1 93 ? -0.742 -11.517 2.198 1.00 96.25 93 HIS A O 1
ATOM 703 N N . ILE A 1 94 ? -0.822 -9.465 3.106 1.00 96.75 94 ILE A N 1
ATOM 704 C CA . ILE A 1 94 ? -1.249 -9.888 4.437 1.00 96.75 94 ILE A CA 1
ATOM 705 C C . ILE A 1 94 ? -2.363 -8.976 4.949 1.00 96.75 94 ILE A C 1
ATOM 707 O O . ILE A 1 94 ? -2.517 -7.834 4.507 1.00 96.75 94 ILE A O 1
ATOM 711 N N . SER A 1 95 ? -3.135 -9.478 5.910 1.00 95.19 95 SER A N 1
ATOM 712 C CA . SER A 1 95 ? -4.116 -8.686 6.649 1.00 95.19 95 SER A CA 1
ATOM 713 C C . SER A 1 95 ? -3.855 -8.777 8.143 1.00 95.19 95 SER A C 1
ATOM 715 O O . SER A 1 95 ? -3.653 -9.879 8.651 1.00 95.19 95 SER A O 1
ATOM 717 N N . LEU A 1 96 ? -3.934 -7.648 8.837 1.00 94.69 96 LEU A N 1
ATOM 718 C CA . LEU A 1 96 ? -3.797 -7.563 10.288 1.00 94.69 96 LEU A CA 1
ATOM 719 C C . LEU A 1 96 ? -5.016 -6.847 10.873 1.00 94.69 96 LEU A C 1
ATOM 721 O O . LEU A 1 96 ? -5.602 -5.981 10.225 1.00 94.69 96 LEU A O 1
ATOM 725 N N . VAL A 1 97 ? -5.378 -7.189 12.106 1.00 93.94 97 VAL A N 1
ATOM 726 C CA . VAL A 1 97 ? -6.307 -6.397 12.913 1.00 93.94 97 VAL A CA 1
ATOM 727 C C . VAL A 1 97 ? -5.505 -5.620 13.954 1.00 93.94 97 VAL A C 1
ATOM 729 O O . VAL A 1 97 ? -4.748 -6.216 14.717 1.00 93.94 97 VAL A O 1
ATOM 732 N N . ILE A 1 98 ? -5.667 -4.302 13.968 1.00 90.69 98 ILE A N 1
ATOM 733 C CA . ILE A 1 98 ? -5.089 -3.387 14.949 1.00 90.69 98 ILE A CA 1
ATOM 734 C C . ILE A 1 98 ? -6.164 -2.985 15.950 1.00 90.69 98 ILE A C 1
ATOM 736 O O . ILE A 1 98 ? -7.280 -2.620 15.580 1.00 90.69 98 ILE A O 1
ATOM 740 N N . ASP A 1 99 ? -5.789 -3.023 17.222 1.00 89.88 99 ASP A N 1
ATOM 741 C CA . ASP A 1 99 ? -6.578 -2.503 18.326 1.00 89.88 99 ASP A CA 1
ATOM 742 C C . ASP A 1 99 ? -6.017 -1.140 18.753 1.00 89.88 99 ASP A C 1
ATOM 744 O O . ASP A 1 99 ? -5.016 -1.059 19.464 1.00 89.88 99 ASP A O 1
ATOM 748 N N . TYR A 1 100 ? -6.666 -0.062 18.307 1.00 85.12 100 TYR A N 1
ATOM 749 C CA . TYR A 1 100 ? -6.253 1.311 18.613 1.00 85.12 100 TYR A CA 1
ATOM 750 C C . TYR A 1 100 ? -6.421 1.692 20.089 1.00 85.12 100 TYR A C 1
ATOM 752 O O . TYR A 1 100 ? -5.915 2.732 20.500 1.00 85.12 100 TYR A O 1
ATOM 760 N N . SER A 1 101 ? -7.101 0.874 20.902 1.00 88.44 101 SER A N 1
ATOM 761 C CA . SER A 1 101 ? -7.185 1.118 22.346 1.00 88.44 101 SER A CA 1
ATOM 762 C C . SER A 1 101 ? -5.879 0.807 23.082 1.00 88.44 101 SER A C 1
ATOM 764 O O . SER A 1 101 ? -5.710 1.232 24.223 1.00 88.44 101 SER A O 1
ATOM 766 N N . LYS A 1 102 ? -4.955 0.078 22.441 1.00 85.19 102 LYS A N 1
ATOM 767 C CA . LYS A 1 102 ? -3.734 -0.422 23.083 1.00 85.19 102 LYS A CA 1
ATOM 768 C C . LYS A 1 102 ? -2.516 0.495 23.003 1.00 85.19 102 LYS A C 1
ATOM 770 O O . LYS A 1 102 ? -1.527 0.136 23.628 1.00 85.19 102 LYS A O 1
ATOM 775 N N . GLY A 1 103 ? -2.628 1.649 22.335 1.00 57.41 103 GLY A N 1
ATOM 776 C CA . GLY A 1 103 ? -1.608 2.709 22.314 1.00 57.41 103 GLY A CA 1
ATOM 777 C C . GLY A 1 103 ? -0.291 2.289 21.684 1.00 57.41 103 GLY A C 1
ATOM 778 O O . GLY A 1 103 ? 0.569 1.768 22.422 1.00 57.41 103 GLY A O 1
#

Foldseek 3Di:
DAQAKDWDWDADPVRPIDIWIWHRNDDDQVNTHTRDDQKDWDPWDKDDPDPPDIDTDIDIDHPDDAQKDKDFAADPPQFQDPDSRTGDDTPDMDIDGHDPVVD

Organism: Trifolium subterraneum (NCBI:txid3900)

Sequence (103 aa):
MVGSTAIVGWMSSSSEGGMKMYSLDGKLTNQVILDKGELYMMNASIALASTSLVYMIFLLKATQPTTKLLFAIGPKCGFPNSPNYALFKHSDHISLVIDYSKG

pLDDT: mean 87.75, std 7.28, range [57.41, 96.75]